Protein AF-A0A842YFJ3-F1 (afdb_monomer)

Structure (mmCIF, N/CA/C/O backbone):
data_AF-A0A842YFJ3-F1
#
_entry.id   AF-A0A842YFJ3-F1
#
loop_
_atom_site.group_PDB
_atom_site.id
_atom_site.type_symbol
_atom_site.label_atom_id
_atom_site.label_alt_id
_atom_site.label_comp_id
_atom_site.label_asym_id
_atom_site.label_entity_id
_atom_site.label_seq_id
_atom_site.pdbx_PDB_ins_code
_atom_site.Cartn_x
_atom_site.Cartn_y
_atom_site.Cartn_z
_atom_site.occupancy
_atom_site.B_iso_or_equiv
_atom_site.auth_seq_id
_atom_site.auth_comp_id
_atom_site.auth_asym_id
_atom_site.auth_atom_id
_atom_site.pdbx_PDB_model_num
ATOM 1 N N . MET A 1 1 ? -14.554 -12.301 0.654 1.00 64.62 1 MET A N 1
ATOM 2 C CA . MET A 1 1 ? -14.135 -11.481 1.800 1.00 64.62 1 MET A CA 1
ATOM 3 C C . MET A 1 1 ? -14.669 -10.083 1.553 1.00 64.62 1 MET A C 1
ATOM 5 O O . MET A 1 1 ? -14.405 -9.542 0.484 1.00 64.62 1 MET A O 1
ATOM 9 N N . HIS A 1 2 ? -15.510 -9.566 2.441 1.00 93.19 2 HIS A N 1
ATOM 10 C CA . HIS A 1 2 ? -16.018 -8.193 2.357 1.00 93.19 2 HIS A CA 1
ATOM 11 C C . HIS A 1 2 ? -14.916 -7.212 2.793 1.00 93.19 2 HIS A C 1
ATOM 13 O O . HIS A 1 2 ? -14.065 -7.593 3.592 1.00 93.19 2 HIS A O 1
ATOM 19 N N . LEU A 1 3 ? -14.919 -5.959 2.315 1.00 93.50 3 LEU A N 1
ATOM 20 C CA . LEU A 1 3 ? -13.87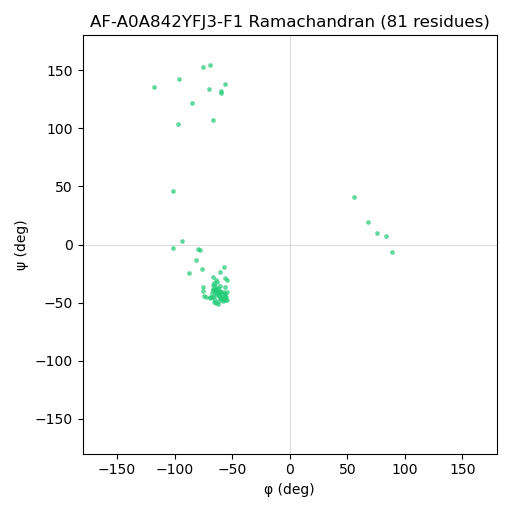7 -4.982 2.684 1.00 93.50 3 LEU A CA 1
ATOM 21 C C . LEU A 1 3 ? -13.750 -4.841 4.210 1.00 93.50 3 LEU A C 1
ATOM 23 O O . LEU A 1 3 ? -12.650 -4.886 4.741 1.00 93.50 3 LEU A O 1
ATOM 27 N N . LYS A 1 4 ? -14.889 -4.822 4.908 1.00 95.19 4 LYS A N 1
ATOM 28 C CA . LYS A 1 4 ? -14.958 -4.830 6.375 1.00 95.19 4 LYS A CA 1
ATOM 29 C C . LYS A 1 4 ? -14.210 -6.004 7.032 1.00 95.19 4 LYS A C 1
ATOM 31 O O . LYS A 1 4 ? -13.464 -5.795 7.977 1.00 95.19 4 LYS A O 1
ATOM 36 N N . GLU A 1 5 ? -14.370 -7.224 6.520 1.00 97.19 5 GLU A N 1
ATOM 37 C CA . GLU A 1 5 ? -13.670 -8.405 7.060 1.00 97.19 5 GLU A CA 1
ATOM 38 C C . GLU A 1 5 ? -12.152 -8.295 6.850 1.00 97.19 5 GLU A C 1
ATOM 40 O O . GLU A 1 5 ? -11.361 -8.772 7.660 1.00 97.19 5 GLU A O 1
ATOM 45 N N . ILE A 1 6 ? -11.735 -7.664 5.747 1.00 96.75 6 ILE A N 1
ATOM 46 C CA . ILE A 1 6 ? -10.323 -7.397 5.471 1.00 96.75 6 ILE A CA 1
ATOM 47 C C . ILE A 1 6 ? -9.786 -6.346 6.444 1.00 96.75 6 ILE A C 1
ATOM 49 O O . ILE A 1 6 ? -8.718 -6.551 7.012 1.00 96.75 6 ILE A O 1
ATOM 53 N N . GLN A 1 7 ? -10.533 -5.264 6.669 1.00 97.31 7 GLN A N 1
ATOM 54 C CA . GLN A 1 7 ? -10.176 -4.224 7.633 1.00 97.31 7 GLN A CA 1
ATOM 55 C C . GLN A 1 7 ? -9.977 -4.792 9.037 1.00 97.31 7 GLN A C 1
ATOM 57 O O . GLN A 1 7 ? -8.942 -4.526 9.638 1.00 97.31 7 GLN A O 1
ATOM 62 N N . GLU A 1 8 ? -10.912 -5.617 9.520 1.00 97.62 8 GLU A N 1
ATOM 63 C CA . GLU A 1 8 ? -10.821 -6.291 10.825 1.00 97.62 8 GLU A CA 1
ATOM 64 C C . GLU A 1 8 ? -9.580 -7.192 10.901 1.00 97.62 8 GLU A C 1
ATOM 66 O O . GLU A 1 8 ? -8.798 -7.120 11.847 1.00 97.62 8 GLU A O 1
ATOM 71 N N . LYS A 1 9 ? -9.337 -7.993 9.859 1.00 97.75 9 LYS A N 1
ATOM 72 C CA . LYS A 1 9 ? -8.180 -8.893 9.809 1.00 97.75 9 LYS A CA 1
ATOM 73 C C . LYS A 1 9 ? -6.841 -8.147 9.819 1.00 97.75 9 LYS A C 1
ATOM 75 O O . LYS A 1 9 ? -5.883 -8.636 10.418 1.00 97.75 9 LYS A O 1
ATOM 80 N N . LEU A 1 10 ? -6.749 -7.020 9.115 1.00 97.38 10 LEU A N 1
ATOM 81 C CA . LEU A 1 10 ? -5.531 -6.209 9.068 1.00 97.38 10 LEU A CA 1
ATOM 82 C C . LEU A 1 10 ? -5.330 -5.417 10.364 1.00 97.38 10 LEU A C 1
ATOM 84 O O . LEU A 1 10 ? -4.210 -5.349 10.855 1.00 97.38 10 LEU A O 1
ATOM 88 N N . ASP A 1 11 ? -6.406 -4.929 10.979 1.00 97.56 11 ASP A N 1
ATOM 89 C CA . ASP A 1 11 ? -6.355 -4.276 12.290 1.00 97.56 11 ASP A CA 1
ATOM 90 C C . ASP A 1 11 ? -5.810 -5.218 13.377 1.00 97.56 11 ASP A C 1
ATOM 92 O O . ASP A 1 11 ? -4.881 -4.869 14.108 1.00 97.56 11 ASP A O 1
ATOM 96 N N . ASP A 1 12 ? -6.308 -6.458 13.434 1.00 98.19 12 ASP A N 1
ATOM 97 C CA . ASP A 1 12 ? -5.789 -7.486 14.344 1.00 98.19 12 ASP A CA 1
ATOM 98 C C . ASP A 1 12 ? -4.304 -7.785 14.083 1.00 98.19 12 ASP A C 1
ATOM 100 O O . ASP A 1 12 ? -3.505 -7.949 15.013 1.00 98.19 12 ASP A O 1
ATOM 104 N N . PHE A 1 13 ? -3.914 -7.848 12.807 1.00 97.12 13 PHE A N 1
ATOM 105 C CA . PHE A 1 13 ? -2.535 -8.088 12.393 1.00 97.12 13 PHE A CA 1
ATOM 106 C C . PHE A 1 13 ? -1.590 -6.955 12.821 1.00 97.12 13 PHE A C 1
ATOM 108 O O . PHE A 1 13 ? -0.491 -7.245 13.317 1.00 97.12 13 PHE A O 1
ATOM 115 N N . ASP A 1 14 ? -2.012 -5.701 12.647 1.00 97.00 14 ASP A N 1
ATOM 116 C CA . ASP A 1 14 ? -1.249 -4.501 12.989 1.00 97.00 14 ASP A CA 1
ATOM 117 C C . ASP A 1 14 ? -1.119 -4.358 14.508 1.00 97.00 14 ASP A C 1
ATOM 119 O O . ASP A 1 14 ? -0.009 -4.180 15.023 1.00 97.00 14 ASP A O 1
ATOM 123 N N . LYS A 1 15 ? -2.217 -4.542 15.251 1.00 97.19 15 LYS A N 1
ATOM 124 C CA . LYS A 1 15 ? -2.232 -4.526 16.725 1.00 97.19 15 LYS A CA 1
ATOM 125 C C . LYS A 1 15 ? -1.345 -5.606 17.325 1.00 97.19 15 LYS A C 1
ATOM 127 O O . LYS A 1 15 ? -0.586 -5.334 18.256 1.00 97.19 15 LYS A O 1
ATOM 132 N N . ALA A 1 16 ? -1.363 -6.819 16.768 1.00 98.25 16 ALA A N 1
ATOM 133 C CA . ALA A 1 16 ? -0.490 -7.907 17.215 1.00 98.25 16 ALA A CA 1
ATOM 134 C C . ALA A 1 16 ? 1.008 -7.572 17.072 1.00 98.25 16 ALA A C 1
ATOM 136 O O . ALA A 1 16 ? 1.838 -8.136 17.785 1.00 98.25 16 ALA A O 1
ATOM 137 N N . ARG A 1 17 ? 1.363 -6.650 16.169 1.00 96.38 17 ARG A N 1
ATOM 138 C CA . ARG A 1 17 ? 2.738 -6.174 15.936 1.00 96.38 17 ARG A CA 1
ATOM 139 C C . ARG A 1 17 ? 3.028 -4.819 16.579 1.00 96.38 17 ARG A C 1
ATOM 141 O O . ARG A 1 17 ? 4.165 -4.355 16.525 1.00 96.38 17 ARG A O 1
ATOM 148 N N . GLY A 1 18 ? 2.029 -4.194 17.202 1.00 97.00 18 GLY A N 1
ATOM 149 C CA . GLY A 1 18 ? 2.122 -2.845 17.753 1.00 97.00 18 GLY A CA 1
ATOM 150 C C . GLY A 1 18 ? 2.263 -1.755 16.689 1.00 97.00 18 GLY A C 1
ATOM 151 O O . GLY A 1 18 ? 2.754 -0.672 17.003 1.00 97.00 18 GLY A O 1
ATOM 152 N N . TRP A 1 19 ? 1.900 -2.047 15.438 1.00 96.44 19 TRP A N 1
ATOM 153 C CA . TRP A 1 19 ? 1.988 -1.106 14.320 1.00 96.44 19 TRP A CA 1
ATOM 154 C C . TRP A 1 19 ? 0.872 -0.059 14.355 1.00 96.44 19 TRP A C 1
ATOM 156 O O . TRP A 1 19 ? 1.045 1.046 13.850 1.00 96.44 19 TRP A O 1
ATOM 166 N N . ASP A 1 20 ? -0.225 -0.351 15.052 1.00 95.31 20 ASP A N 1
ATOM 167 C CA . ASP A 1 20 ? -1.309 0.584 15.369 1.00 95.31 20 ASP A CA 1
ATOM 168 C C . ASP A 1 20 ? -0.833 1.840 16.126 1.00 95.31 20 ASP A C 1
ATOM 170 O O . ASP A 1 20 ? -1.501 2.873 16.121 1.00 95.31 20 ASP A O 1
ATOM 174 N N . LYS A 1 21 ? 0.349 1.775 16.750 1.00 95.31 21 LYS A N 1
ATOM 175 C CA . LYS A 1 21 ? 0.951 2.875 17.516 1.00 95.31 21 LYS A CA 1
ATOM 176 C C . LYS A 1 21 ? 1.673 3.904 16.650 1.00 95.31 21 LYS A C 1
ATOM 178 O O . LYS A 1 21 ? 2.041 4.963 17.164 1.00 95.31 21 LYS A O 1
ATOM 183 N N . PHE A 1 22 ? 1.928 3.611 15.374 1.00 97.12 22 PHE A N 1
ATOM 184 C CA . PHE A 1 22 ? 2.575 4.574 14.489 1.00 97.12 22 PHE A CA 1
ATOM 185 C C . PHE A 1 22 ? 1.620 5.735 14.169 1.00 97.12 22 PHE A C 1
ATOM 187 O O . PHE A 1 22 ? 0.460 5.501 13.829 1.00 97.12 22 PHE A O 1
ATOM 194 N N . PRO A 1 23 ? 2.082 6.999 14.243 1.00 97.69 23 PRO A N 1
ATOM 195 C CA . PRO A 1 23 ? 1.281 8.142 13.827 1.00 97.69 23 PRO A CA 1
ATOM 196 C C . PRO A 1 23 ? 0.823 8.003 12.374 1.00 97.69 23 PRO A C 1
ATOM 198 O O . PRO A 1 23 ? 1.628 7.664 11.505 1.00 97.69 23 PRO A O 1
ATOM 201 N N . ALA A 1 24 ? -0.434 8.358 12.092 1.00 97.69 24 ALA A N 1
ATOM 202 C CA . ALA A 1 24 ? -1.003 8.283 10.745 1.00 97.69 24 ALA A CA 1
ATOM 203 C C . ALA A 1 24 ? -0.174 9.043 9.694 1.00 97.69 24 ALA A C 1
ATOM 205 O O . ALA A 1 24 ? -0.106 8.620 8.546 1.00 97.69 24 ALA A O 1
ATOM 206 N N . SER A 1 25 ? 0.515 10.123 10.084 1.00 98.25 25 SER A N 1
ATOM 207 C CA . SER A 1 25 ? 1.425 10.857 9.199 1.00 98.25 25 SER A CA 1
ATOM 208 C C . SER A 1 25 ? 2.608 10.017 8.710 1.00 98.25 25 SER A C 1
ATOM 210 O O . SER A 1 25 ? 2.997 10.150 7.553 1.00 98.25 25 SER A O 1
ATOM 212 N N . LEU A 1 26 ? 3.165 9.140 9.554 1.00 98.25 26 LEU A N 1
ATOM 213 C CA . LEU A 1 26 ? 4.260 8.247 9.165 1.00 98.25 26 LEU A CA 1
ATOM 214 C C . LEU A 1 26 ? 3.753 7.100 8.292 1.00 98.25 26 LEU A C 1
ATOM 216 O O . LEU A 1 26 ? 4.387 6.771 7.295 1.00 98.25 26 LEU A O 1
ATOM 220 N N . VAL A 1 27 ? 2.586 6.541 8.624 1.00 98.38 27 VAL A N 1
ATOM 221 C CA . VAL A 1 27 ? 1.939 5.506 7.801 1.00 98.38 27 VAL A CA 1
ATOM 222 C C . VAL A 1 27 ? 1.605 6.063 6.413 1.00 98.38 27 VAL A C 1
ATOM 224 O O . VAL A 1 27 ? 1.848 5.406 5.405 1.00 98.38 27 VAL A O 1
ATOM 227 N N . PHE A 1 28 ? 1.117 7.305 6.344 1.00 98.50 28 PHE A N 1
ATOM 228 C CA . PHE A 1 28 ? 0.830 7.983 5.083 1.00 98.50 28 PHE A CA 1
ATOM 229 C C . PHE A 1 28 ? 2.098 8.291 4.283 1.00 98.50 28 PHE A C 1
ATOM 231 O O . PHE A 1 28 ? 2.108 8.084 3.076 1.00 98.50 28 PHE A O 1
ATOM 238 N N . ALA A 1 29 ? 3.180 8.741 4.927 1.00 98.62 29 ALA A N 1
ATOM 239 C CA . ALA A 1 29 ? 4.457 8.936 4.241 1.00 98.62 29 ALA A CA 1
ATOM 240 C C . ALA A 1 29 ? 4.956 7.628 3.601 1.00 98.62 29 ALA A C 1
ATOM 242 O O . ALA A 1 29 ? 5.288 7.618 2.420 1.00 98.62 29 ALA A O 1
ATOM 243 N N . HIS A 1 30 ? 4.898 6.519 4.342 1.00 98.31 30 HIS A N 1
ATOM 244 C CA . HIS A 1 30 ? 5.280 5.199 3.840 1.00 98.31 30 HIS A CA 1
ATOM 245 C C . HIS A 1 30 ? 4.368 4.724 2.695 1.00 98.31 30 HIS A C 1
ATOM 247 O O . HIS A 1 30 ? 4.844 4.180 1.706 1.00 98.31 30 HIS A O 1
ATOM 253 N N . LEU A 1 31 ? 3.061 5.003 2.765 1.00 98.56 31 LEU A N 1
ATOM 254 C CA . LEU A 1 31 ? 2.133 4.725 1.664 1.00 98.56 31 LEU A CA 1
ATOM 255 C C . LEU A 1 31 ? 2.560 5.428 0.363 1.00 98.56 31 LEU A C 1
ATOM 257 O O . LEU A 1 31 ? 2.468 4.834 -0.709 1.00 98.56 31 LEU A O 1
ATOM 261 N N . ILE A 1 32 ? 3.024 6.679 0.443 1.00 98.62 32 ILE A N 1
ATOM 262 C CA . ILE A 1 32 ? 3.513 7.420 -0.729 1.00 98.62 32 ILE A CA 1
ATOM 263 C C . ILE A 1 32 ? 4.791 6.792 -1.301 1.00 98.62 32 ILE A C 1
ATOM 265 O O . ILE A 1 32 ? 4.930 6.732 -2.522 1.00 98.62 32 ILE A O 1
ATOM 269 N N . GLU A 1 33 ? 5.698 6.308 -0.451 1.00 98.19 33 GLU A N 1
ATOM 270 C CA . GLU A 1 33 ? 6.913 5.604 -0.884 1.00 98.19 33 GLU A CA 1
ATOM 271 C C . GLU A 1 33 ? 6.566 4.326 -1.664 1.00 98.19 33 GLU A C 1
ATOM 273 O O . GLU A 1 33 ? 7.022 4.154 -2.794 1.00 98.19 33 GLU A O 1
ATOM 278 N N . GLU A 1 34 ? 5.669 3.495 -1.129 1.00 97.62 34 GLU A N 1
ATOM 279 C CA . GLU A 1 34 ? 5.244 2.235 -1.758 1.00 97.62 34 GLU A CA 1
ATOM 280 C C . GLU A 1 34 ? 4.464 2.457 -3.069 1.00 97.62 34 GLU A C 1
ATOM 282 O O . GLU A 1 34 ? 4.630 1.726 -4.047 1.00 97.62 34 GLU A O 1
ATOM 287 N N . LEU A 1 35 ? 3.660 3.525 -3.155 1.00 98.25 35 LEU A N 1
ATOM 288 C CA . LEU A 1 35 ? 3.052 3.952 -4.424 1.00 98.25 35 LEU A CA 1
ATOM 289 C C . LEU A 1 35 ? 4.112 4.364 -5.462 1.00 98.25 35 LEU A C 1
ATOM 291 O O . LEU A 1 35 ? 3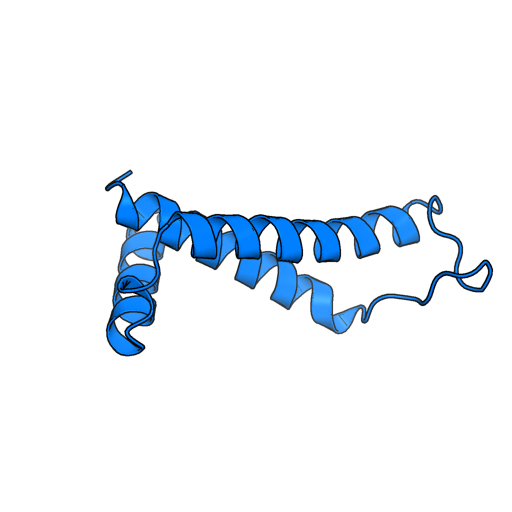.907 4.186 -6.667 1.00 98.25 35 LEU A O 1
ATOM 295 N N . GLY A 1 36 ? 5.241 4.913 -5.010 1.00 96.19 36 GLY A N 1
ATOM 296 C CA . GLY A 1 36 ? 6.396 5.235 -5.844 1.00 96.19 36 GLY A CA 1
ATOM 297 C C . GLY A 1 36 ? 7.054 3.996 -6.453 1.00 96.19 36 GLY A C 1
ATOM 298 O O . GLY A 1 36 ? 7.415 4.029 -7.634 1.00 96.19 36 GLY A O 1
ATOM 299 N N . GLU A 1 37 ? 7.149 2.901 -5.697 1.00 95.19 37 GLU A N 1
ATOM 300 C CA . GLU A 1 37 ? 7.660 1.620 -6.201 1.00 95.19 37 GLU A CA 1
ATOM 301 C C . GLU A 1 37 ? 6.733 1.043 -7.278 1.00 95.19 37 GLU A C 1
ATOM 303 O O . GLU A 1 37 ? 7.184 0.807 -8.402 1.00 95.19 37 GLU A O 1
ATOM 308 N N . ILE A 1 38 ? 5.415 1.003 -7.041 1.00 96.12 38 ILE A N 1
ATOM 309 C CA . ILE A 1 38 ? 4.439 0.590 -8.071 1.00 96.12 38 ILE A CA 1
ATOM 310 C C . ILE A 1 38 ? 4.571 1.461 -9.331 1.00 96.12 38 ILE A C 1
ATOM 312 O O . ILE A 1 38 ? 4.596 0.960 -10.459 1.00 96.12 38 ILE A O 1
ATOM 316 N N . SER A 1 39 ? 4.697 2.779 -9.158 1.00 95.69 39 SER A N 1
ATOM 317 C CA . SER A 1 39 ? 4.890 3.721 -10.266 1.00 95.69 39 SER A CA 1
ATOM 318 C C . SER A 1 39 ? 6.172 3.436 -11.055 1.00 95.69 39 SER A C 1
ATOM 320 O O . SER A 1 39 ? 6.199 3.559 -12.284 1.00 95.69 39 SER A O 1
ATOM 322 N N . ARG A 1 40 ? 7.250 2.997 -10.395 1.00 93.19 40 ARG A N 1
ATOM 323 C CA . ARG A 1 40 ? 8.486 2.581 -11.067 1.00 93.19 40 ARG A CA 1
ATOM 324 C C . ARG A 1 40 ? 8.257 1.374 -11.976 1.00 93.19 40 ARG A C 1
ATOM 326 O O . ARG A 1 40 ? 8.779 1.394 -13.088 1.00 93.19 40 ARG A O 1
ATOM 333 N N . HIS A 1 41 ? 7.476 0.378 -11.558 1.00 93.94 41 HIS A N 1
ATOM 334 C CA . HIS A 1 41 ? 7.114 -0.753 -12.425 1.00 93.94 41 HIS A CA 1
ATOM 335 C C . HIS A 1 41 ? 6.319 -0.308 -13.641 1.00 93.94 41 HIS A C 1
ATOM 337 O O . HIS A 1 41 ? 6.721 -0.607 -14.761 1.00 93.94 41 HIS A O 1
ATOM 343 N N . ILE A 1 42 ? 5.254 0.468 -13.426 1.00 94.12 42 ILE A N 1
ATOM 344 C CA . ILE A 1 42 ? 4.387 0.966 -14.504 1.00 94.12 42 ILE A CA 1
ATOM 345 C C . ILE A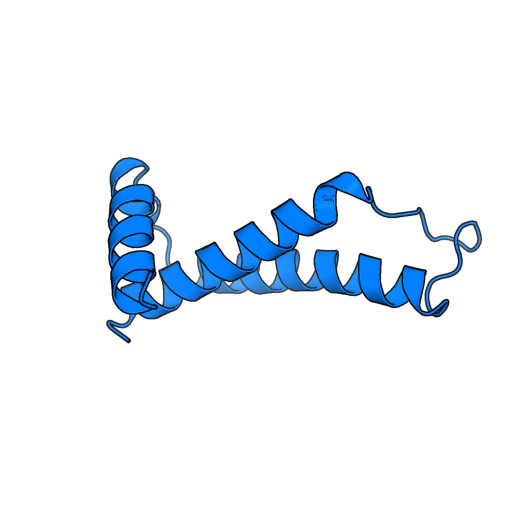 1 42 ? 5.203 1.769 -15.518 1.00 94.12 42 ILE A C 1
ATOM 347 O O . ILE A 1 42 ? 5.153 1.510 -16.714 1.00 94.12 42 ILE A O 1
ATOM 351 N N . THR A 1 43 ? 6.023 2.708 -15.043 1.00 94.69 43 THR A N 1
ATOM 352 C CA . THR A 1 43 ? 6.802 3.579 -15.931 1.00 94.69 43 THR A CA 1
ATOM 353 C C . THR A 1 43 ? 7.877 2.844 -16.729 1.00 94.69 43 THR A C 1
ATOM 355 O O . THR A 1 43 ? 8.230 3.300 -17.817 1.00 94.69 43 THR A O 1
ATOM 358 N N . VAL A 1 44 ? 8.412 1.728 -16.225 1.00 92.56 44 VAL A N 1
ATOM 359 C CA . VAL A 1 44 ? 9.305 0.858 -17.007 1.00 92.56 44 VAL A CA 1
ATOM 360 C C . VAL A 1 44 ? 8.513 0.053 -18.037 1.00 92.56 44 VAL A C 1
ATOM 362 O O . VAL A 1 44 ? 8.932 -0.011 -19.191 1.00 92.56 44 VAL A O 1
ATOM 365 N N . ASP A 1 45 ? 7.372 -0.520 -17.650 1.00 91.75 45 ASP A N 1
ATOM 366 C CA . ASP A 1 45 ? 6.531 -1.344 -18.531 1.00 91.75 45 ASP A CA 1
ATOM 367 C C . ASP A 1 45 ? 5.945 -0.528 -19.700 1.00 91.75 45 ASP A C 1
ATOM 369 O O . ASP A 1 45 ? 5.905 -0.987 -20.839 1.00 91.75 45 ASP A O 1
ATOM 373 N N . GLU A 1 46 ? 5.602 0.739 -19.452 1.00 94.00 46 GLU A N 1
ATOM 374 C CA . GLU A 1 46 ? 5.137 1.700 -20.463 1.00 94.00 46 GLU A CA 1
ATOM 375 C C . GLU A 1 46 ? 6.274 2.320 -21.299 1.00 94.00 46 GLU A C 1
ATOM 377 O O . GLU A 1 46 ? 6.024 3.096 -22.223 1.00 94.00 46 GLU A O 1
ATOM 382 N N . GLY A 1 47 ? 7.538 2.009 -20.991 1.00 90.88 47 GLY A N 1
ATOM 383 C CA . GLY A 1 47 ? 8.704 2.507 -21.725 1.00 90.88 47 GLY A CA 1
ATOM 384 C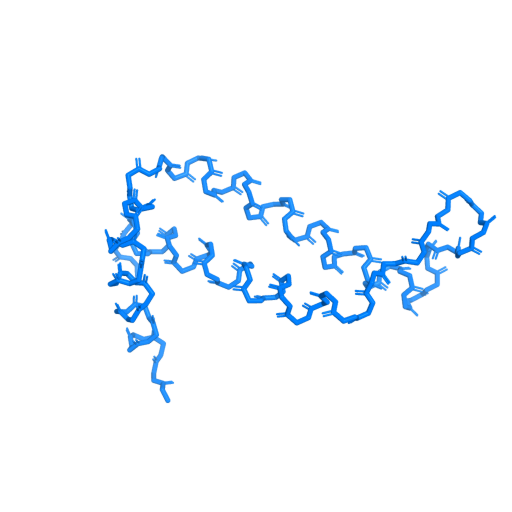 C . GLY A 1 47 ? 9.078 3.968 -21.448 1.00 90.88 47 GLY A C 1
ATOM 385 O O . GLY A 1 47 ? 9.954 4.503 -22.127 1.00 90.88 47 GLY A O 1
ATOM 386 N N . TYR A 1 48 ? 8.471 4.616 -20.448 1.00 90.62 48 TYR A N 1
ATOM 387 C CA . TYR A 1 48 ? 8.877 5.951 -19.992 1.00 90.62 48 TYR A CA 1
ATOM 388 C C . TYR A 1 48 ? 10.263 5.920 -19.327 1.00 90.62 48 TYR A C 1
ATOM 390 O O . TYR A 1 48 ? 11.125 6.743 -19.634 1.00 90.62 48 TYR A O 1
ATOM 398 N N . LYS A 1 49 ? 10.506 4.941 -18.445 1.00 89.25 49 LYS A N 1
ATOM 399 C CA . LYS A 1 49 ? 11.826 4.666 -17.858 1.00 89.25 49 LYS A CA 1
ATOM 400 C C . LYS A 1 49 ? 12.509 3.542 -18.626 1.00 89.25 49 LYS A C 1
ATOM 402 O O . LYS A 1 49 ? 12.207 2.367 -18.438 1.00 89.25 49 LYS A O 1
ATOM 407 N N . VAL A 1 50 ? 13.475 3.902 -19.465 1.00 88.25 50 VAL A N 1
ATOM 408 C CA . VAL A 1 50 ? 14.214 2.935 -20.287 1.00 88.25 50 VAL A CA 1
ATOM 409 C C . VAL A 1 50 ? 15.375 2.326 -19.497 1.00 88.25 50 VAL A C 1
ATOM 411 O O .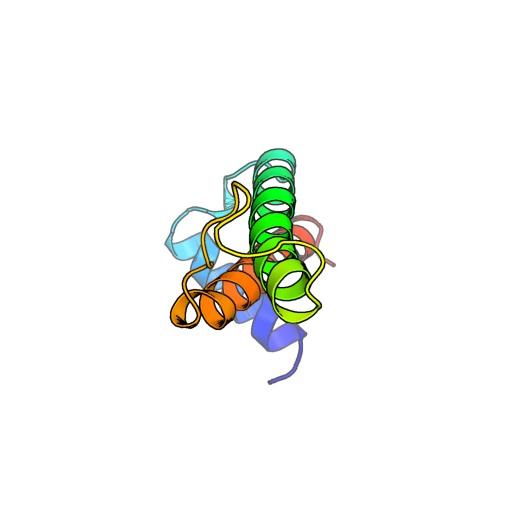 VAL A 1 50 ? 16.274 3.038 -19.040 1.00 88.25 50 VAL A O 1
ATOM 414 N N . ILE A 1 51 ? 15.379 0.996 -19.361 1.00 88.44 51 ILE A N 1
ATOM 415 C CA . ILE A 1 51 ? 16.460 0.249 -18.700 1.00 88.44 51 ILE A CA 1
ATOM 416 C C . ILE A 1 51 ? 17.786 0.507 -19.428 1.00 88.44 51 ILE A C 1
ATOM 418 O O . ILE A 1 51 ? 17.863 0.421 -20.652 1.00 88.44 51 ILE A O 1
ATOM 422 N N . GLY A 1 52 ? 18.838 0.817 -18.670 1.00 85.25 52 GLY A N 1
ATOM 423 C CA . GLY A 1 52 ? 20.168 1.111 -19.217 1.00 85.25 52 GLY A CA 1
ATOM 424 C C . GLY A 1 52 ? 20.413 2.583 -19.573 1.00 85.25 52 GLY A C 1
ATOM 425 O O . GLY A 1 52 ? 21.556 2.947 -19.832 1.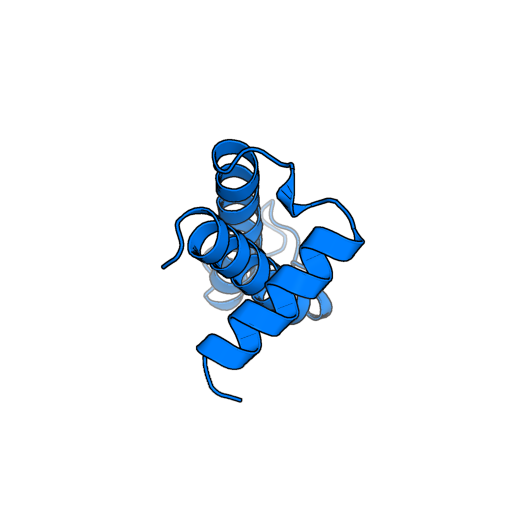00 85.25 52 GLY A O 1
ATOM 426 N N . LEU A 1 53 ? 19.399 3.454 -19.501 1.00 87.25 53 LEU A N 1
ATOM 427 C CA . LEU A 1 53 ? 19.548 4.917 -19.604 1.00 87.25 53 LEU A CA 1
ATOM 428 C C . LEU A 1 53 ? 19.499 5.594 -18.223 1.00 87.25 53 LEU A C 1
ATOM 430 O O . LEU A 1 53 ? 18.796 6.578 -18.019 1.00 87.25 53 LEU A O 1
ATOM 434 N N . GLY A 1 54 ? 20.227 5.040 -17.248 1.00 83.81 54 GLY A N 1
ATOM 435 C CA . GLY A 1 54 ? 20.206 5.514 -15.854 1.00 83.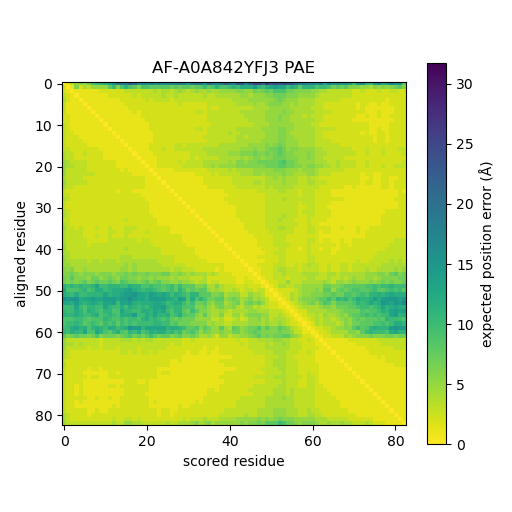81 54 GLY A CA 1
ATOM 436 C C . GLY A 1 54 ? 19.058 4.947 -15.010 1.00 83.81 54 GLY A C 1
ATOM 437 O O . GLY A 1 54 ? 18.878 5.359 -13.866 1.00 83.81 54 GLY A O 1
ATOM 438 N N . HIS A 1 55 ? 18.302 3.986 -15.550 1.00 84.00 55 HIS A N 1
ATOM 439 C CA . HIS A 1 55 ? 17.267 3.254 -14.826 1.00 84.00 55 HIS A CA 1
ATOM 440 C C . HIS A 1 55 ? 17.594 1.766 -14.751 1.00 84.00 55 HIS A C 1
ATOM 442 O O . HIS A 1 55 ? 17.969 1.139 -15.746 1.00 84.00 55 HIS A O 1
ATOM 448 N N . GLU A 1 56 ? 17.405 1.206 -13.563 1.00 85.12 56 GLU A N 1
ATOM 449 C CA . GLU A 1 56 ? 17.461 -0.230 -13.318 1.00 85.12 56 GLU A CA 1
ATOM 450 C C . GLU A 1 56 ? 16.053 -0.817 -13.355 1.00 85.12 56 GLU A C 1
ATOM 452 O O . GLU A 1 56 ? 15.100 -0.199 -12.857 1.00 85.12 56 GLU A O 1
ATOM 457 N N . ALA A 1 57 ? 15.939 -2.026 -13.905 1.00 82.44 57 ALA A N 1
ATOM 458 C CA . ALA A 1 57 ? 14.697 -2.782 -13.875 1.00 82.44 57 ALA A CA 1
ATOM 459 C C . ALA A 1 57 ? 14.276 -3.026 -12.414 1.00 82.44 57 ALA A C 1
ATOM 461 O O . ALA A 1 57 ? 15.113 -3.458 -11.617 1.00 82.44 57 ALA A O 1
ATOM 462 N N . PRO A 1 58 ? 13.019 -2.748 -12.040 1.00 86.56 58 PRO A N 1
ATOM 463 C CA . PRO A 1 58 ? 12.513 -3.154 -10.740 1.00 86.56 58 PRO A CA 1
ATOM 464 C C . PRO A 1 58 ? 12.364 -4.686 -10.689 1.00 86.56 58 PRO A C 1
ATOM 466 O O . PRO A 1 58 ? 12.216 -5.345 -11.724 1.00 86.56 58 PRO A O 1
ATOM 469 N N . ASP A 1 59 ? 12.434 -5.262 -9.488 1.00 88.12 59 ASP A N 1
ATOM 470 C CA . ASP A 1 59 ? 12.254 -6.703 -9.283 1.00 88.12 59 ASP A CA 1
ATOM 471 C C . ASP A 1 59 ? 10.809 -7.085 -9.612 1.00 88.12 59 ASP A C 1
ATOM 473 O O . ASP A 1 59 ? 9.910 -6.786 -8.836 1.00 88.12 59 ASP A O 1
ATOM 477 N N . LYS A 1 60 ? 10.565 -7.757 -10.741 1.00 76.94 60 LYS A N 1
ATOM 478 C CA . LYS A 1 60 ? 9.209 -8.150 -11.166 1.00 76.94 60 LYS A CA 1
ATOM 479 C C . LYS A 1 60 ? 8.471 -8.987 -10.120 1.00 76.94 60 LYS A C 1
ATOM 481 O O . LYS A 1 60 ? 7.248 -8.893 -10.024 1.00 76.94 60 LYS A O 1
ATOM 486 N N . ASP A 1 61 ? 9.199 -9.748 -9.307 1.00 82.50 61 ASP A N 1
ATOM 487 C CA . ASP A 1 61 ? 8.615 -10.524 -8.220 1.00 82.50 61 ASP A CA 1
ATOM 488 C C . ASP A 1 61 ? 8.284 -9.650 -6.997 1.00 82.50 61 ASP A C 1
ATOM 490 O O . ASP A 1 61 ? 7.689 -10.142 -6.048 1.00 82.50 61 ASP A O 1
ATOM 494 N N . ALA A 1 62 ? 8.615 -8.358 -6.983 1.00 88.19 62 ALA A N 1
ATOM 495 C CA . ALA A 1 62 ? 8.254 -7.414 -5.924 1.00 88.19 62 ALA A CA 1
ATOM 496 C C . ALA A 1 62 ? 6.889 -6.751 -6.120 1.00 88.19 62 ALA A C 1
ATOM 498 O O . ALA A 1 62 ? 6.258 -6.404 -5.124 1.00 88.19 62 ALA A O 1
ATOM 499 N N . LEU A 1 63 ? 6.377 -6.657 -7.352 1.00 92.38 63 LEU A N 1
ATOM 500 C CA . LEU A 1 63 ? 5.167 -5.877 -7.644 1.00 92.38 63 LEU A CA 1
ATOM 501 C C . LEU A 1 63 ? 3.961 -6.311 -6.797 1.00 92.38 63 LEU A C 1
ATOM 503 O O . LEU A 1 63 ? 3.238 -5.490 -6.241 1.00 92.38 63 LEU A O 1
ATOM 507 N N . HIS A 1 64 ? 3.757 -7.621 -6.637 1.00 94.56 64 HIS A N 1
ATOM 508 C CA . HIS A 1 64 ? 2.665 -8.129 -5.804 1.00 94.56 64 HIS A CA 1
ATOM 509 C C . HIS A 1 64 ? 2.823 -7.758 -4.319 1.00 94.56 64 HIS A C 1
ATOM 511 O O . HIS A 1 64 ? 1.818 -7.599 -3.625 1.00 94.56 64 HIS A O 1
ATOM 517 N N . ARG A 1 65 ? 4.064 -7.626 -3.826 1.00 94.50 65 ARG A N 1
ATOM 518 C CA . ARG A 1 65 ? 4.360 -7.210 -2.448 1.00 94.50 65 ARG A CA 1
ATOM 519 C C . ARG A 1 65 ? 4.067 -5.729 -2.259 1.00 94.50 65 ARG A C 1
ATOM 521 O O . ARG A 1 65 ? 3.377 -5.392 -1.306 1.00 94.50 65 ARG A O 1
ATOM 528 N N . GLU A 1 66 ? 4.485 -4.893 -3.201 1.00 95.94 66 GLU A N 1
ATOM 529 C CA . GLU A 1 66 ? 4.245 -3.446 -3.175 1.00 95.94 66 GLU A CA 1
ATOM 530 C C . GLU A 1 66 ? 2.740 -3.137 -3.178 1.00 95.94 66 GLU A C 1
ATOM 532 O O . GLU A 1 66 ? 2.246 -2.385 -2.340 1.00 95.94 66 GLU A O 1
ATOM 537 N N . PHE A 1 67 ? 1.957 -3.808 -4.035 1.00 97.25 67 PHE A N 1
ATOM 538 C CA . PHE A 1 67 ? 0.493 -3.690 -4.013 1.00 97.25 67 PHE A CA 1
ATOM 539 C C . PHE A 1 67 ? -0.114 -4.128 -2.675 1.00 97.25 67 PHE A C 1
ATOM 541 O O . PHE A 1 67 ? -1.041 -3.483 -2.177 1.00 97.25 67 PHE A O 1
ATOM 548 N N . ALA A 1 68 ? 0.398 -5.206 -2.075 1.00 96.00 68 ALA A N 1
ATOM 549 C CA . ALA A 1 68 ? -0.055 -5.655 -0.763 1.00 96.00 68 ALA A CA 1
ATOM 550 C C . ALA A 1 68 ? 0.309 -4.652 0.347 1.00 96.00 68 ALA A C 1
ATOM 552 O O . ALA A 1 68 ? -0.512 -4.411 1.231 1.00 96.00 68 ALA A O 1
ATOM 553 N N . GLN A 1 69 ? 1.494 -4.037 0.289 1.00 96.56 69 GLN A N 1
ATOM 554 C CA . GLN A 1 69 ? 1.937 -3.002 1.227 1.00 96.56 69 GLN A CA 1
ATOM 555 C C . GLN A 1 69 ? 1.083 -1.741 1.107 1.00 96.56 69 GLN A C 1
ATOM 557 O O . GLN A 1 69 ? 0.541 -1.294 2.115 1.00 96.56 69 GLN A O 1
ATOM 562 N N . VAL A 1 70 ? 0.875 -1.221 -0.108 1.00 98.31 70 VAL A N 1
ATOM 563 C CA . VAL A 1 70 ? -0.015 -0.075 -0.369 1.00 98.31 70 VAL A CA 1
ATOM 564 C C . VAL A 1 70 ? -1.414 -0.342 0.176 1.00 98.31 70 VAL A C 1
ATOM 566 O O . VAL A 1 70 ? -1.976 0.492 0.886 1.00 98.31 70 VAL A O 1
ATOM 569 N N . PHE A 1 71 ? -1.971 -1.521 -0.105 1.00 98.00 71 PHE A N 1
ATOM 570 C CA . PHE A 1 71 ? -3.293 -1.894 0.383 1.00 98.00 71 PHE A CA 1
ATOM 571 C C . PHE A 1 71 ? -3.350 -1.989 1.917 1.00 98.00 71 PHE A C 1
ATOM 573 O O . PHE A 1 71 ? -4.311 -1.504 2.524 1.00 98.00 71 PHE A O 1
ATOM 580 N N . ASN A 1 72 ? -2.324 -2.565 2.553 1.00 97.44 72 ASN A N 1
ATOM 581 C CA . ASN A 1 72 ? -2.244 -2.657 4.010 1.00 97.44 72 ASN A CA 1
ATOM 582 C C . ASN A 1 72 ? -2.148 -1.274 4.659 1.00 97.44 72 ASN A C 1
ATOM 584 O O . ASN A 1 72 ? -2.944 -0.959 5.533 1.00 97.44 72 ASN A O 1
ATOM 588 N N . LEU A 1 73 ? -1.230 -0.426 4.189 1.00 98.38 73 LEU A N 1
ATOM 589 C CA . LEU A 1 73 ? -1.010 0.921 4.723 1.00 98.38 73 LEU A CA 1
ATOM 590 C C . LEU A 1 73 ? -2.251 1.805 4.549 1.00 98.38 73 LEU A C 1
ATOM 592 O O . LEU A 1 73 ? -2.641 2.519 5.471 1.00 98.38 73 LEU A O 1
ATOM 596 N N . PHE A 1 74 ? -2.919 1.726 3.394 1.00 98.25 74 PHE A N 1
ATOM 597 C CA . PHE A 1 74 ? -4.182 2.430 3.174 1.00 98.25 74 PHE A CA 1
ATOM 598 C C . PHE A 1 74 ? -5.270 1.961 4.148 1.00 98.25 74 PHE A C 1
ATOM 600 O O . PHE A 1 74 ? -5.960 2.783 4.752 1.00 98.25 74 PHE A O 1
ATOM 607 N N . THR A 1 75 ? -5.388 0.646 4.348 1.00 97.94 75 THR A N 1
ATOM 608 C CA . THR A 1 75 ? -6.347 0.063 5.295 1.00 97.94 75 THR A CA 1
ATOM 609 C C . THR A 1 75 ? -6.029 0.451 6.739 1.00 97.94 75 THR A C 1
ATOM 611 O O . THR A 1 75 ? -6.934 0.821 7.481 1.00 97.94 75 THR A O 1
ATOM 614 N N . GLN A 1 76 ? -4.754 0.453 7.128 1.00 98.12 76 GLN A N 1
ATOM 615 C CA . GLN A 1 76 ? -4.297 0.887 8.446 1.00 98.12 76 GLN A CA 1
ATOM 616 C C . GLN A 1 76 ? -4.707 2.341 8.726 1.00 98.12 76 GLN A C 1
ATOM 618 O O . GLN A 1 76 ? -5.198 2.653 9.811 1.00 98.12 76 GLN A O 1
ATOM 623 N N . ILE A 1 77 ? -4.567 3.232 7.739 1.00 98.06 77 ILE A N 1
ATOM 624 C CA . ILE A 1 77 ? -5.006 4.630 7.849 1.00 98.06 77 ILE A CA 1
ATOM 625 C C . ILE A 1 77 ? -6.533 4.717 7.957 1.00 98.06 77 ILE A C 1
ATOM 627 O O . ILE A 1 77 ? -7.036 5.441 8.814 1.00 98.06 77 ILE A O 1
ATOM 631 N N . ALA A 1 78 ? -7.278 3.978 7.130 1.00 97.81 78 ALA A N 1
ATOM 632 C CA . ALA A 1 78 ? -8.740 3.948 7.206 1.00 97.81 78 ALA A CA 1
ATOM 633 C C . ALA A 1 78 ? -9.219 3.493 8.595 1.00 97.81 78 ALA A C 1
ATOM 635 O O . ALA A 1 78 ? -10.023 4.179 9.227 1.00 97.81 78 ALA A O 1
ATOM 636 N N . ASN A 1 79 ? -8.634 2.413 9.118 1.00 97.25 79 ASN A N 1
ATOM 637 C CA . ASN A 1 79 ? -8.919 1.889 10.452 1.00 97.25 79 ASN A CA 1
ATOM 638 C C . ASN A 1 79 ? -8.573 2.904 11.553 1.00 97.25 79 AS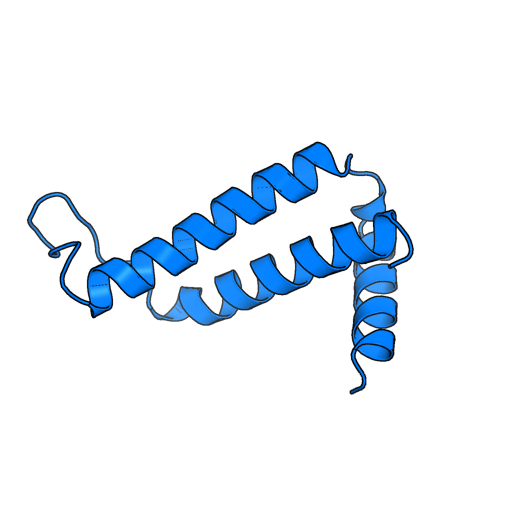N A C 1
ATOM 640 O O . ASN A 1 79 ? -9.377 3.110 12.460 1.00 97.25 79 ASN A O 1
ATOM 644 N N . HIS A 1 80 ? -7.433 3.601 11.453 1.00 96.44 80 HIS A N 1
ATOM 645 C CA . HIS A 1 80 ? -7.045 4.660 12.395 1.00 96.44 80 HIS A CA 1
ATOM 646 C C . HIS A 1 80 ? -8.109 5.767 12.510 1.00 96.44 80 HIS A C 1
ATOM 648 O O . HIS A 1 80 ? -8.349 6.290 13.599 1.00 96.44 80 HIS A O 1
ATOM 654 N N . TYR A 1 81 ? -8.772 6.105 11.400 1.00 96.88 81 TYR A N 1
ATOM 655 C CA . TYR A 1 81 ? -9.845 7.102 11.355 1.00 96.88 81 TYR A CA 1
ATOM 656 C C . TYR A 1 81 ? -11.258 6.517 11.513 1.00 96.88 81 TYR A C 1
ATOM 658 O O . TYR A 1 81 ? -12.223 7.281 11.492 1.00 96.88 81 TYR A O 1
ATOM 666 N N . ASN A 1 82 ? -11.392 5.206 11.742 1.00 95.19 82 ASN A N 1
ATOM 667 C CA . ASN A 1 82 ? -12.667 4.481 11.823 1.00 95.19 82 ASN A CA 1
ATOM 668 C C . ASN A 1 82 ? -13.550 4.651 10.567 1.00 95.19 82 ASN A C 1
ATOM 670 O 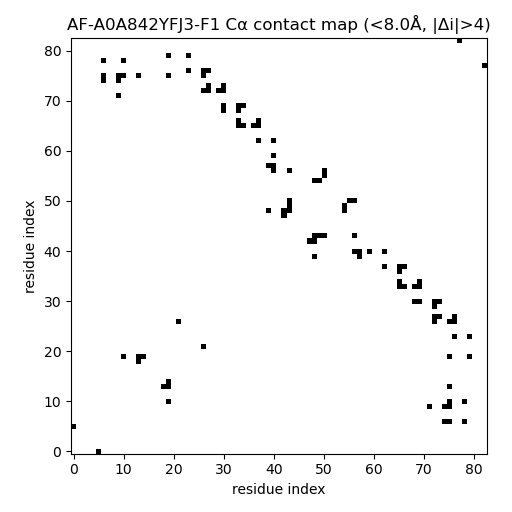O . ASN A 1 82 ? -14.762 4.851 10.686 1.00 95.19 82 ASN A O 1
ATOM 674 N N . ILE A 1 83 ? -12.929 4.615 9.383 1.00 94.75 83 ILE A N 1
ATOM 675 C CA . ILE A 1 83 ? -13.592 4.649 8.066 1.00 94.75 83 ILE A CA 1
ATOM 676 C C . ILE A 1 83 ? -13.925 3.235 7.594 1.00 94.75 83 ILE A C 1
ATOM 678 O O . ILE A 1 83 ? -13.049 2.351 7.719 1.00 94.75 83 ILE A O 1
#

pLDDT: mean 94.16, std 5.7, range [64.62, 98.62]

Sequence (83 aa):
MHLKEIQEKLDDFDKARGWDKFPASLVFAHLIEELGEISRHITVDEGYKVIGLGHEAPDKDALHREFAQVFNLFTQIANHYNI

Mean predicted aligned error: 3.47 Å

Solvent-accessible surface area (backbone atoms only — not comparable to full-atom values): 4778 Å² total; per-residue (Å²): 132,53,70,67,59,51,46,55,55,48,50,54,56,31,51,77,69,56,54,70,73,58,56,62,70,59,46,49,53,50,32,56,52,34,51,49,52,52,48,52,49,51,33,38,77,71,57,75,46,46,69,79,75,90,35,77,79,69,64,76,86,43,53,70,53,36,54,49,48,33,53,48,38,51,44,53,48,33,54,74,71,72,100

Secondary structure (DSSP, 8-state):
--HHHHHHHHHHHHHHHTGGGS-HHHHHHHHHHHHHHHHHHHHHHTTSS-BTTTBPPP-GGGHHHHHHHHHHHHHHHHHHTT-

Foldseek 3Di:
DDVVVVLVVLVVVCVVVVVLVDPLVVLVVVLVVLVVLLVLQVCVVVVVDDDPPPDHHRDPVCNVVSVVSNVSSVSSSCVNVVD

Nearest PDB structures (foldseek):
  6sqw-assembly1_A  TM=7.371E-01  e=5.927E-02  Mus musculus
  6def-assembly3_C  TM=5.884E-01  e=6.039E+00  Thermochaetoides thermophila DSM 1495

Radius of gyration: 15.33 Å; Cα contacts (8 Å, |Δi|>4): 57; chains: 1; bounding box: 36×22×40 Å